Protein AF-A0A7D9HX88-F1 (afdb_monomer_lite)

pLDDT: mean 81.93, std 17.52, range [45.41, 97.75]

Sequence (116 aa):
MLANIAQQPKEDPQSFLIRTLTIRQKIIFASKESGNNITYDQSSAQGLFLHALETGLIDETIRAKMRPTLQNHLVTDEDLIEAMNMAMSAEIERVNKFSFSGRKSASIYINRGDDV

Structure (mmCIF, N/CA/C/O backbone):
data_AF-A0A7D9HX88-F1
#
_entry.id   AF-A0A7D9HX88-F1
#
loop_
_atom_site.group_PDB
_atom_site.id
_atom_site.type_symbol
_atom_site.label_atom_id
_atom_site.label_alt_id
_atom_site.label_comp_id
_atom_site.label_asym_id
_atom_site.label_entity_id
_atom_site.label_seq_id
_atom_site.pdbx_PDB_ins_code
_atom_site.Cartn_x
_atom_site.Cartn_y
_atom_site.Cartn_z
_atom_site.occupancy
_atom_site.B_iso_or_equiv
_atom_site.auth_seq_id
_atom_site.auth_comp_id
_atom_site.auth_asym_id
_atom_site.auth_atom_id
_atom_site.pdbx_PDB_model_num
ATOM 1 N N . MET A 1 1 ? -14.130 8.943 0.327 1.00 61.31 1 MET A N 1
ATOM 2 C CA . MET A 1 1 ? -14.149 7.726 1.175 1.00 61.31 1 MET A CA 1
ATOM 3 C C . MET A 1 1 ? -12.898 6.903 0.903 1.00 61.31 1 MET A C 1
ATOM 5 O O . MET A 1 1 ? -12.394 7.004 -0.210 1.00 61.31 1 MET A O 1
ATOM 9 N N . LEU A 1 2 ? -12.431 6.099 1.874 1.00 72.44 2 LEU A N 1
ATOM 10 C CA . LEU A 1 2 ? -11.262 5.204 1.735 1.00 72.44 2 LEU A CA 1
ATOM 11 C C . LEU A 1 2 ? -11.289 4.375 0.441 1.00 72.44 2 LEU A C 1
ATOM 13 O O . LEU A 1 2 ? -10.265 4.265 -0.214 1.00 72.44 2 LEU A O 1
ATOM 17 N N . ALA A 1 3 ? -12.471 3.902 0.030 1.00 69.44 3 ALA A N 1
ATOM 18 C CA . ALA A 1 3 ? -12.665 3.044 -1.142 1.00 69.44 3 ALA A CA 1
ATOM 19 C C . ALA A 1 3 ? -12.125 3.593 -2.480 1.00 69.44 3 ALA A C 1
ATOM 21 O O . ALA A 1 3 ? -11.822 2.805 -3.364 1.00 69.44 3 ALA A O 1
ATOM 22 N N . ASN A 1 4 ? -11.998 4.917 -2.637 1.00 81.25 4 ASN A N 1
ATOM 23 C CA . ASN A 1 4 ? -11.585 5.546 -3.904 1.00 81.25 4 ASN A CA 1
ATOM 24 C C . ASN A 1 4 ? -10.218 6.238 -3.804 1.00 81.25 4 ASN A C 1
ATOM 26 O O . ASN A 1 4 ? -9.915 7.146 -4.580 1.00 81.25 4 ASN A O 1
ATOM 30 N N . ILE A 1 5 ? -9.414 5.887 -2.802 1.00 91.25 5 ILE A N 1
ATOM 31 C CA . ILE A 1 5 ? -8.086 6.463 -2.630 1.00 91.25 5 ILE A CA 1
ATOM 32 C C . ILE A 1 5 ? -7.091 5.698 -3.499 1.00 91.25 5 ILE A C 1
ATOM 34 O O . ILE A 1 5 ? -6.950 4.490 -3.373 1.00 91.25 5 ILE A O 1
ATOM 38 N N . ALA A 1 6 ? -6.370 6.433 -4.341 1.00 95.62 6 ALA A N 1
ATOM 39 C CA . ALA A 1 6 ? -5.274 5.915 -5.145 1.00 95.62 6 ALA A CA 1
ATOM 40 C C . ALA A 1 6 ? -4.022 6.781 -4.977 1.00 95.62 6 ALA A C 1
ATOM 42 O O . ALA A 1 6 ? -4.106 7.949 -4.559 1.00 95.62 6 ALA A O 1
ATOM 43 N N . GLN A 1 7 ? -2.871 6.189 -5.282 1.00 96.88 7 GLN A N 1
ATOM 44 C CA . GLN A 1 7 ? -1.581 6.857 -5.330 1.00 96.88 7 GLN A CA 1
ATOM 45 C C . GLN A 1 7 ? -1.634 7.967 -6.383 1.00 96.88 7 GLN A C 1
ATOM 47 O O . GLN A 1 7 ? -2.135 7.779 -7.493 1.00 96.88 7 GLN A O 1
ATOM 52 N N . GLN A 1 8 ? -1.163 9.158 -6.021 1.00 96.00 8 GLN A N 1
ATOM 53 C CA . GLN A 1 8 ? -1.100 10.284 -6.950 1.00 96.00 8 GLN A CA 1
ATOM 54 C C . GLN A 1 8 ? 0.084 10.123 -7.923 1.00 96.00 8 GLN A C 1
ATOM 56 O O . GLN A 1 8 ? 1.095 9.535 -7.550 1.00 96.00 8 GLN A O 1
ATOM 61 N N . PRO A 1 9 ? 0.048 10.709 -9.138 1.00 92.12 9 PRO A N 1
ATOM 62 C CA . PRO A 1 9 ? 1.105 10.521 -10.144 1.00 92.12 9 PRO A CA 1
ATOM 63 C C . PRO A 1 9 ? 2.532 10.900 -9.712 1.00 92.12 9 PRO A C 1
ATOM 65 O O . PRO A 1 9 ? 3.495 10.474 -10.340 1.00 92.12 9 PRO A O 1
ATOM 68 N N . LYS A 1 10 ? 2.678 11.739 -8.680 1.00 92.94 10 LYS A N 1
ATOM 69 C CA . LYS A 1 10 ? 3.971 12.188 -8.128 1.00 92.94 10 LYS A CA 1
ATOM 70 C C . LYS A 1 10 ? 4.195 11.738 -6.683 1.00 92.94 10 LYS A C 1
ATOM 72 O O . LYS A 1 10 ? 5.138 12.186 -6.044 1.00 92.94 10 LYS A O 1
ATOM 77 N N . GLU A 1 11 ? 3.290 10.927 -6.157 1.00 95.44 11 GLU A N 1
ATOM 78 C CA . GLU A 1 11 ? 3.385 10.359 -4.820 1.00 95.44 11 GLU A CA 1
ATOM 79 C C . GLU A 1 11 ? 4.107 9.022 -4.936 1.00 95.44 11 GLU A C 1
ATOM 81 O O . GLU A 1 11 ? 3.756 8.208 -5.787 1.00 95.44 11 GLU A O 1
ATOM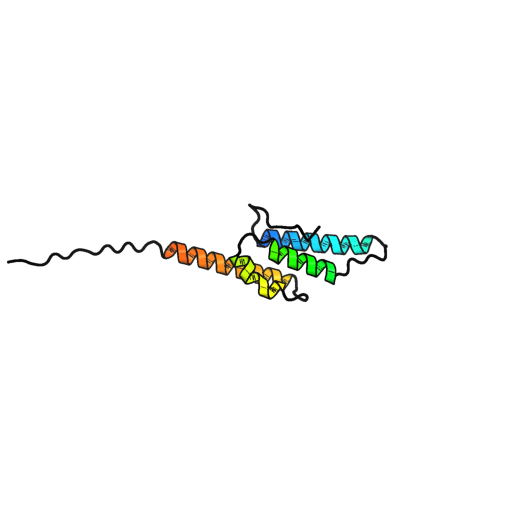 86 N N . ASP A 1 12 ? 5.125 8.791 -4.116 1.00 95.56 12 ASP A N 1
ATOM 87 C CA . ASP A 1 12 ? 5.768 7.485 -4.035 1.00 95.56 12 ASP A CA 1
ATOM 88 C C . ASP A 1 12 ? 4.904 6.495 -3.212 1.00 95.56 12 ASP A C 1
ATOM 90 O O . ASP A 1 12 ? 4.021 6.911 -2.451 1.00 95.56 12 ASP A O 1
ATOM 94 N N . PRO A 1 13 ? 5.129 5.176 -3.344 1.00 96.06 13 PRO A N 1
ATOM 95 C CA . PRO A 1 13 ? 4.320 4.165 -2.661 1.00 96.06 13 PRO A CA 1
ATOM 96 C C . PRO A 1 13 ? 4.317 4.260 -1.123 1.00 96.06 13 PRO A C 1
ATOM 98 O O . PRO A 1 13 ? 3.292 3.969 -0.502 1.00 96.06 13 PRO A O 1
ATOM 101 N N . GLN A 1 14 ? 5.417 4.694 -0.494 1.00 96.06 14 GLN A N 1
ATOM 102 C CA . GLN A 1 14 ? 5.477 4.892 0.961 1.00 96.06 14 GLN A CA 1
ATOM 103 C C . GLN A 1 14 ? 4.627 6.092 1.377 1.00 96.06 14 GLN A C 1
ATOM 105 O O . GLN A 1 14 ? 3.809 5.974 2.289 1.00 96.06 14 GLN A O 1
ATOM 110 N N . SER A 1 15 ? 4.759 7.227 0.686 1.00 97.19 15 SER A N 1
ATOM 111 C CA . SER A 1 15 ? 3.921 8.408 0.934 1.00 97.19 15 SER A CA 1
ATOM 112 C C . SER A 1 15 ? 2.432 8.078 0.807 1.00 97.19 15 SER A C 1
ATOM 114 O O . SER A 1 15 ? 1.630 8.470 1.662 1.00 97.19 15 SER A O 1
ATOM 116 N N . PHE A 1 16 ? 2.073 7.274 -0.198 1.00 97.31 16 PHE A N 1
ATOM 117 C CA . PHE A 1 16 ? 0.716 6.764 -0.366 1.00 97.31 16 PHE A CA 1
ATOM 118 C C . PHE A 1 16 ? 0.239 5.933 0.833 1.00 97.31 16 PHE A C 1
ATOM 120 O O . PHE A 1 16 ? -0.862 6.167 1.347 1.00 97.31 16 PHE A O 1
ATOM 127 N N . LEU A 1 17 ? 1.063 4.997 1.316 1.00 97.12 17 LEU A N 1
ATOM 128 C CA . LEU A 1 17 ? 0.754 4.185 2.494 1.00 97.12 17 LEU A CA 1
ATOM 129 C C . LEU A 1 17 ? 0.508 5.064 3.729 1.00 97.12 17 LEU A C 1
ATOM 131 O O . LEU A 1 17 ? -0.541 4.949 4.364 1.00 97.12 17 LEU A O 1
ATOM 135 N N . ILE A 1 18 ? 1.421 5.992 4.029 1.00 96.81 18 ILE A N 1
ATOM 136 C CA . ILE A 1 18 ? 1.319 6.888 5.192 1.00 96.81 18 ILE A CA 1
ATOM 137 C C . ILE A 1 18 ? 0.067 7.770 5.115 1.00 96.81 18 ILE A C 1
ATOM 139 O O . ILE A 1 18 ? -0.652 7.942 6.110 1.00 96.81 18 ILE A O 1
ATOM 143 N N . ARG A 1 19 ? -0.250 8.305 3.930 1.00 96.19 19 ARG A N 1
ATOM 144 C CA . ARG A 1 19 ? -1.470 9.092 3.725 1.00 96.19 19 ARG A CA 1
ATOM 145 C C . ARG A 1 19 ? -2.723 8.254 3.967 1.00 96.19 19 ARG A C 1
ATOM 147 O O . ARG A 1 19 ? -3.663 8.729 4.606 1.00 96.19 19 ARG A O 1
ATOM 154 N N . THR A 1 20 ? -2.742 7.017 3.486 1.00 94.81 20 THR A N 1
ATOM 155 C CA . THR A 1 20 ? -3.894 6.120 3.634 1.00 94.81 20 THR A CA 1
ATOM 156 C C . THR A 1 20 ? -4.073 5.686 5.098 1.00 94.81 20 THR A C 1
ATOM 158 O O . THR A 1 20 ? -5.195 5.739 5.606 1.00 94.81 20 THR A O 1
ATOM 161 N N . LEU A 1 21 ? -2.979 5.395 5.818 1.00 94.62 21 LEU A N 1
ATOM 162 C CA . LEU A 1 21 ? -2.973 5.139 7.268 1.00 94.62 21 LEU A CA 1
ATOM 163 C C . LEU A 1 21 ? -3.551 6.324 8.053 1.00 94.62 21 LEU A C 1
ATOM 165 O O . LEU A 1 21 ? -4.446 6.162 8.885 1.00 94.62 21 LEU A O 1
ATOM 169 N N . THR A 1 22 ? -3.107 7.538 7.721 1.00 93.62 22 THR A N 1
ATOM 170 C CA . THR A 1 22 ? -3.599 8.776 8.342 1.00 93.62 22 THR A CA 1
ATOM 171 C C . THR A 1 22 ? -5.108 8.944 8.145 1.00 93.62 22 THR A C 1
ATOM 173 O O . THR A 1 22 ? -5.823 9.343 9.065 1.00 93.62 22 THR A O 1
ATOM 176 N N . ILE A 1 23 ? -5.621 8.638 6.951 1.00 92.00 23 ILE A N 1
ATOM 177 C CA . ILE A 1 23 ? -7.053 8.743 6.648 1.00 92.00 23 ILE A CA 1
ATOM 178 C C . ILE A 1 23 ? -7.857 7.687 7.412 1.00 92.00 23 ILE A C 1
ATOM 180 O O . ILE A 1 23 ? -8.885 8.034 7.996 1.00 92.00 23 ILE A O 1
ATOM 184 N N . ARG A 1 24 ? -7.381 6.435 7.469 1.00 91.44 24 ARG A N 1
ATOM 185 C CA . ARG A 1 24 ? -8.003 5.374 8.280 1.00 91.44 24 ARG A CA 1
ATOM 186 C C . ARG A 1 24 ? -8.103 5.804 9.743 1.00 91.44 24 ARG A C 1
ATOM 188 O O . ARG A 1 24 ? -9.179 5.724 10.331 1.00 91.44 24 ARG A O 1
ATOM 195 N N . GLN A 1 25 ? -7.022 6.346 10.301 1.00 89.69 25 GLN A N 1
ATOM 196 C CA . GLN A 1 25 ? -6.997 6.805 11.686 1.00 89.69 25 GLN A CA 1
ATOM 197 C C . GLN A 1 25 ? -7.977 7.963 11.940 1.00 89.69 25 GLN A C 1
ATOM 199 O O . GLN A 1 25 ? -8.706 7.941 12.930 1.00 89.69 25 GLN A O 1
ATOM 204 N N . LYS A 1 26 ? -8.058 8.945 11.030 1.00 89.19 26 LYS A N 1
ATOM 205 C CA . LYS A 1 26 ? -9.034 10.049 11.114 1.00 89.19 26 LYS A CA 1
ATOM 206 C C . LYS A 1 26 ? -10.480 9.552 11.101 1.00 89.19 26 LYS A C 1
ATOM 208 O O . LYS A 1 26 ? -11.298 10.067 11.855 1.00 89.19 26 LYS A O 1
ATOM 213 N N . ILE A 1 27 ? -10.789 8.549 10.279 1.00 85.56 27 ILE A N 1
ATOM 214 C CA . ILE A 1 27 ? -12.124 7.933 10.226 1.00 85.56 27 ILE A CA 1
ATOM 215 C C . ILE A 1 27 ? -12.450 7.239 11.551 1.00 85.56 27 ILE A C 1
ATOM 217 O O . ILE A 1 27 ? -13.528 7.456 12.102 1.00 85.56 27 ILE A O 1
ATOM 221 N N . ILE A 1 28 ? -11.506 6.465 12.094 1.00 84.19 28 ILE A N 1
ATOM 222 C CA . ILE A 1 28 ? -11.672 5.802 13.394 1.00 84.19 28 ILE A CA 1
ATOM 223 C C . ILE A 1 28 ? -11.912 6.840 14.498 1.00 84.19 28 ILE A C 1
ATOM 225 O O . ILE A 1 28 ? -12.832 6.672 15.295 1.00 84.19 28 ILE A O 1
ATOM 229 N N . PHE A 1 29 ? -11.146 7.933 14.537 1.00 84.12 29 PHE A N 1
ATOM 230 C CA . PHE A 1 29 ? -11.351 8.997 15.525 1.00 84.12 29 PHE A CA 1
ATOM 231 C C . PHE A 1 29 ? -12.715 9.683 15.384 1.00 84.12 29 PHE A C 1
ATOM 233 O O . PHE A 1 29 ? -13.458 9.749 16.361 1.00 84.12 29 PHE A O 1
ATOM 240 N N . ALA A 1 30 ? -13.092 10.102 14.173 1.00 82.25 30 ALA A N 1
ATOM 241 C CA . ALA A 1 30 ? -14.382 10.748 13.925 1.00 82.25 30 ALA A CA 1
ATOM 242 C C . ALA A 1 30 ? -15.575 9.847 14.300 1.00 82.25 30 ALA A C 1
ATOM 244 O O . ALA A 1 30 ? -16.601 10.339 14.770 1.00 82.25 30 ALA A O 1
ATOM 245 N N . SER A 1 31 ? -15.435 8.523 14.145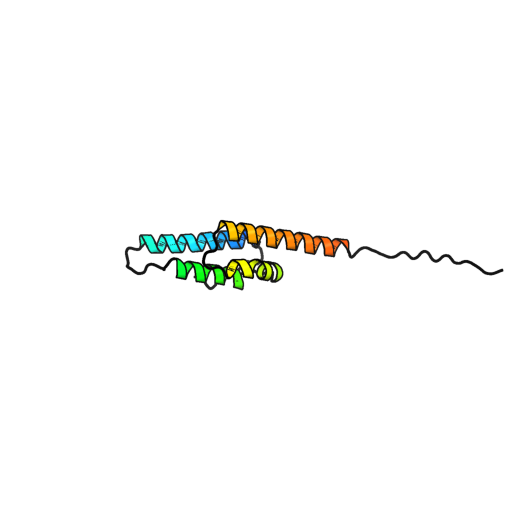 1.00 75.56 31 SER A N 1
ATOM 246 C CA . SER A 1 31 ? -16.459 7.553 14.559 1.00 75.56 31 SER A CA 1
ATOM 247 C C . SER A 1 31 ? -16.622 7.434 16.079 1.00 75.56 31 SER A C 1
ATOM 249 O O . SER A 1 31 ? -17.699 7.091 16.553 1.00 75.56 31 SER A O 1
ATOM 251 N N . LYS A 1 32 ? -15.574 7.738 16.856 1.00 73.62 32 LYS A N 1
ATOM 252 C CA . LYS A 1 32 ? -15.606 7.697 18.327 1.00 73.62 32 LYS A CA 1
ATOM 253 C C . LYS A 1 32 ? -16.167 8.984 18.930 1.00 73.62 32 LYS A C 1
ATOM 255 O O . LYS A 1 32 ? -16.841 8.930 19.951 1.00 73.62 32 LYS A O 1
ATOM 260 N N . GLU A 1 33 ? -15.906 10.132 18.304 1.00 71.69 33 GLU A N 1
ATOM 261 C CA . GLU A 1 33 ? -16.364 11.445 18.788 1.00 71.69 33 GLU A CA 1
ATOM 262 C C . GLU A 1 33 ? -17.856 11.703 18.544 1.00 71.69 33 GLU A C 1
ATOM 264 O O . GLU A 1 33 ? -18.469 12.505 19.243 1.00 71.69 33 GLU A O 1
ATOM 269 N N . SER A 1 34 ? -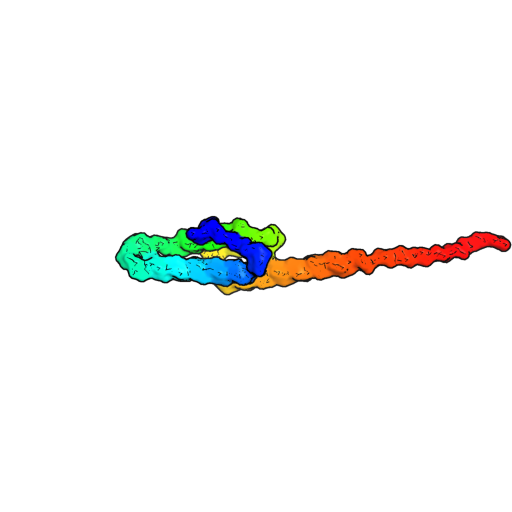18.464 11.032 17.565 1.00 60.25 34 SER A N 1
ATOM 270 C CA . SER A 1 34 ? -19.809 11.371 17.092 1.00 60.25 34 SER A CA 1
ATOM 271 C C . SER A 1 34 ? 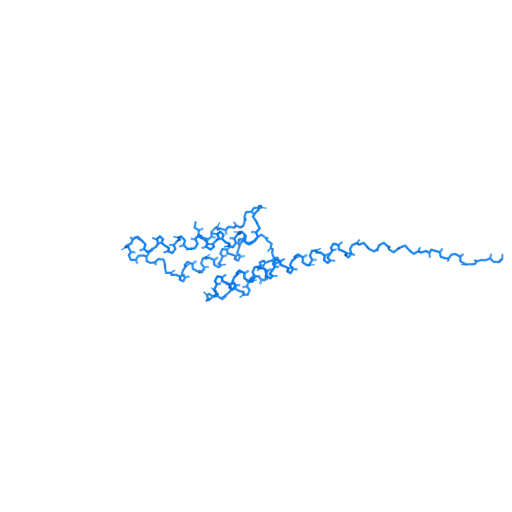-20.958 10.876 17.981 1.00 60.25 34 SER A C 1
ATOM 273 O O . SER A 1 34 ? -22.104 11.165 17.648 1.00 60.25 34 SER A O 1
ATOM 275 N N . GLY A 1 35 ? -20.693 10.176 19.098 1.00 55.72 35 GLY A N 1
ATOM 276 C CA . GLY A 1 35 ? -21.671 9.813 20.149 1.00 55.72 35 GLY A CA 1
ATOM 277 C C . GLY A 1 35 ? -22.878 8.965 19.708 1.00 55.72 35 GLY A C 1
ATOM 278 O O . GLY A 1 35 ? -23.653 8.496 20.537 1.00 55.72 35 GLY A O 1
ATOM 279 N N . ASN A 1 36 ? -23.036 8.754 18.406 1.00 52.44 36 ASN A N 1
ATOM 280 C CA . ASN A 1 36 ? -24.085 7.987 17.774 1.00 52.44 36 ASN A CA 1
ATOM 281 C C . ASN A 1 36 ? -23.586 6.550 17.632 1.00 52.44 36 ASN A C 1
ATOM 283 O O . ASN A 1 36 ? -22.470 6.328 17.174 1.00 52.44 36 ASN A O 1
ATOM 287 N N . ASN A 1 37 ? -24.435 5.576 17.962 1.00 51.62 37 ASN A N 1
ATOM 288 C CA . ASN A 1 37 ? -24.201 4.124 17.885 1.00 51.62 37 ASN A CA 1
ATOM 289 C C . ASN A 1 37 ? -23.785 3.574 16.496 1.00 51.62 37 ASN A C 1
ATOM 291 O O . ASN A 1 37 ? -23.778 2.364 16.292 1.00 51.62 37 ASN A O 1
ATOM 295 N N . ILE A 1 38 ? -23.441 4.427 15.527 1.00 50.50 38 ILE A N 1
ATOM 296 C CA . ILE A 1 38 ? -22.797 4.039 14.274 1.00 50.50 38 ILE A CA 1
ATOM 297 C C . ILE A 1 38 ? -21.288 4.029 14.527 1.00 50.50 38 ILE A C 1
ATOM 299 O O . ILE A 1 38 ? -20.536 4.881 14.056 1.00 50.50 38 ILE A O 1
ATOM 303 N N . THR A 1 39 ? -20.831 3.045 15.299 1.00 52.62 39 THR A N 1
ATOM 304 C CA . THR A 1 39 ? -19.425 2.655 15.262 1.00 52.62 39 THR A CA 1
ATOM 305 C C . THR A 1 39 ? -19.150 2.200 13.836 1.00 52.62 39 THR A C 1
ATOM 307 O O . THR A 1 39 ? -19.661 1.158 13.422 1.00 52.62 39 THR A O 1
ATOM 310 N N . TYR A 1 40 ? -18.373 2.967 13.065 1.00 53.50 40 TYR A N 1
ATOM 311 C CA . TYR A 1 40 ? -17.662 2.367 11.941 1.00 53.50 40 TYR A CA 1
ATOM 312 C C . TYR A 1 40 ? -16.802 1.285 12.576 1.00 53.50 40 TYR A C 1
ATOM 314 O O . TYR A 1 40 ? -15.819 1.583 13.254 1.00 53.50 40 TYR A O 1
ATOM 322 N N . ASP A 1 41 ? -17.269 0.045 12.477 1.00 63.53 41 ASP A N 1
ATOM 323 C CA . ASP A 1 41 ? -16.589 -1.082 13.074 1.00 63.53 41 ASP A CA 1
ATOM 324 C C . ASP A 1 41 ? -15.156 -1.069 12.520 1.00 63.53 41 ASP A C 1
ATOM 326 O O . ASP A 1 41 ? -14.920 -0.872 11.322 1.00 63.53 41 ASP A O 1
ATOM 330 N N . GLN A 1 42 ? -14.188 -1.180 13.420 1.00 63.25 42 GLN A N 1
ATOM 331 C CA . GLN A 1 42 ? -12.774 -1.079 13.093 1.00 63.25 42 GLN A CA 1
ATOM 332 C C . GLN A 1 42 ? -12.368 -2.088 11.998 1.00 63.25 42 GLN A C 1
ATOM 334 O O . GLN A 1 42 ? -11.476 -1.796 11.204 1.00 63.25 42 GLN A O 1
ATOM 339 N N . SER A 1 43 ? -13.083 -3.214 11.889 1.00 67.31 43 SER A N 1
ATOM 340 C CA . SER A 1 43 ? -12.975 -4.206 10.817 1.00 67.31 43 SER A CA 1
ATOM 341 C C . SER A 1 43 ? -13.433 -3.661 9.459 1.00 67.31 43 SER A C 1
ATOM 343 O O . SER A 1 43 ? -12.710 -3.789 8.471 1.00 67.31 43 SER A O 1
ATOM 345 N N . SER A 1 44 ? -14.564 -2.954 9.400 1.00 77.56 44 SER A N 1
ATOM 346 C CA . SER A 1 44 ? -15.061 -2.302 8.179 1.00 77.56 44 SER A CA 1
ATOM 347 C C . SER A 1 44 ? -14.100 -1.224 7.652 1.00 77.56 44 SER A C 1
ATOM 349 O O . SER A 1 44 ? -13.865 -1.127 6.445 1.00 77.56 44 SER A O 1
ATOM 351 N N . ALA A 1 45 ? -13.497 -0.425 8.541 1.00 83.38 45 ALA A N 1
ATOM 352 C CA . ALA A 1 45 ? -12.485 0.563 8.151 1.00 83.38 45 ALA A CA 1
ATOM 353 C C . ALA A 1 45 ? -11.177 -0.098 7.679 1.00 83.38 45 ALA A C 1
ATOM 355 O O . ALA A 1 45 ? -10.574 0.371 6.711 1.00 83.38 45 ALA A O 1
ATOM 356 N N . GLN A 1 46 ? -10.764 -1.192 8.327 1.00 88.75 46 GLN A N 1
ATOM 357 C CA . GLN A 1 46 ? -9.576 -1.962 7.957 1.00 88.75 46 GLN A CA 1
ATOM 358 C C . GLN A 1 46 ? -9.735 -2.622 6.583 1.00 88.75 46 GLN A C 1
ATOM 360 O O . GLN A 1 46 ? -8.857 -2.471 5.739 1.00 88.75 46 GLN A O 1
ATOM 365 N N . GLY A 1 47 ? -10.863 -3.283 6.310 1.00 89.94 47 GLY A N 1
ATOM 366 C CA . GLY A 1 47 ? -11.114 -3.914 5.010 1.00 89.94 47 GLY A CA 1
ATOM 367 C C . GLY A 1 47 ? -11.092 -2.909 3.854 1.00 89.94 47 GLY A C 1
ATOM 368 O O . GLY A 1 47 ? -10.432 -3.135 2.841 1.00 89.94 47 GLY A O 1
ATOM 369 N N . LEU A 1 48 ? -11.737 -1.748 4.027 1.00 90.19 48 LEU A N 1
ATOM 370 C CA . LEU A 1 48 ? -11.703 -0.666 3.033 1.00 90.19 48 LEU A CA 1
ATOM 371 C C . LEU A 1 48 ? -10.300 -0.085 2.841 1.00 90.19 48 LEU A C 1
ATOM 373 O O . LEU A 1 48 ? -9.931 0.278 1.726 1.00 90.19 48 LEU A O 1
ATOM 377 N N . PHE A 1 49 ? -9.528 0.019 3.920 1.00 92.56 49 PHE A N 1
ATOM 378 C CA . PHE A 1 49 ? -8.145 0.471 3.877 1.00 92.56 49 PHE A CA 1
ATOM 379 C C . PHE A 1 49 ? -7.248 -0.503 3.098 1.00 92.56 49 PHE A C 1
ATOM 381 O O . PHE A 1 49 ? -6.537 -0.071 2.192 1.00 92.56 49 PHE A O 1
ATOM 388 N N . LEU A 1 50 ? -7.321 -1.805 3.389 1.00 94.38 50 LEU A N 1
ATOM 389 C CA . LEU A 1 50 ? -6.534 -2.824 2.688 1.00 94.38 50 LEU A CA 1
ATOM 390 C C . LEU A 1 50 ? -6.917 -2.902 1.206 1.00 94.38 50 LEU A C 1
ATOM 392 O O . LEU A 1 50 ? -6.039 -2.958 0.346 1.00 94.38 50 LEU A O 1
ATOM 396 N N . HIS A 1 51 ? -8.212 -2.797 0.898 1.00 93.81 51 HIS A N 1
ATOM 397 C CA . HIS A 1 51 ? -8.688 -2.731 -0.481 1.00 93.81 51 HIS A CA 1
ATOM 398 C C . HIS A 1 51 ? -8.148 -1.504 -1.232 1.00 93.81 51 HIS A C 1
ATOM 400 O O . HIS A 1 51 ? -7.729 -1.622 -2.382 1.00 93.81 51 HIS A O 1
ATOM 406 N N . ALA A 1 52 ? -8.117 -0.333 -0.585 1.00 94.06 52 ALA A N 1
ATOM 407 C CA . ALA A 1 52 ? -7.569 0.885 -1.181 1.00 94.06 52 ALA A CA 1
ATOM 408 C C . ALA A 1 52 ? -6.065 0.766 -1.474 1.00 94.06 52 ALA A C 1
ATOM 410 O O . ALA A 1 52 ? -5.593 1.285 -2.481 1.00 94.06 52 ALA A O 1
ATOM 411 N N . LEU A 1 53 ? -5.305 0.058 -0.633 1.00 94.94 53 LEU A N 1
ATOM 412 C CA . LEU A 1 53 ? -3.901 -0.239 -0.922 1.00 94.94 53 LEU A CA 1
ATOM 413 C C . LEU A 1 53 ? -3.758 -1.209 -2.101 1.00 94.94 53 LEU A C 1
ATOM 415 O O . LEU A 1 53 ? -2.915 -0.990 -2.970 1.00 94.94 53 LEU A O 1
ATOM 419 N N . GLU A 1 54 ? -4.594 -2.250 -2.162 1.00 94.31 54 GLU A N 1
ATOM 420 C CA . GLU A 1 54 ? -4.531 -3.249 -3.232 1.00 94.31 54 GLU A CA 1
ATOM 421 C C . GLU A 1 54 ? -4.854 -2.649 -4.608 1.00 94.31 54 GLU A C 1
ATOM 423 O O . GLU A 1 54 ? -4.184 -2.969 -5.590 1.00 94.31 54 GLU A O 1
ATOM 428 N N . THR A 1 55 ? -5.848 -1.765 -4.699 1.00 94.50 55 THR A N 1
ATOM 429 C CA . THR A 1 55 ? -6.276 -1.171 -5.978 1.00 94.50 55 THR A CA 1
ATOM 430 C C . THR A 1 55 ? -5.603 0.169 -6.287 1.00 94.50 55 THR A C 1
ATOM 432 O O . THR A 1 55 ? -5.500 0.547 -7.454 1.00 94.50 55 THR A O 1
ATOM 435 N N . GLY A 1 56 ? -5.121 0.880 -5.265 1.00 95.19 56 GLY A N 1
ATOM 436 C CA . GLY A 1 56 ? -4.639 2.255 -5.375 1.00 95.19 56 GLY A CA 1
ATOM 437 C C . GLY A 1 56 ? -3.160 2.428 -5.724 1.00 95.19 56 GLY A C 1
ATOM 438 O O . GLY A 1 56 ? -2.791 3.506 -6.184 1.00 95.19 56 GLY A O 1
ATOM 439 N N . LEU A 1 57 ? -2.311 1.412 -5.535 1.00 96.44 57 LEU A N 1
ATOM 440 C CA . LEU A 1 57 ? -0.889 1.466 -5.918 1.00 96.44 57 LEU A CA 1
ATOM 441 C C . LEU A 1 57 ? -0.721 1.524 -7.443 1.00 96.44 57 LEU A C 1
ATOM 443 O O . LEU A 1 57 ? -1.361 0.748 -8.142 1.00 96.44 57 LEU A O 1
ATOM 447 N N . ILE A 1 58 ? 0.152 2.391 -7.964 1.00 95.81 58 ILE A N 1
ATOM 448 C CA . ILE A 1 58 ? 0.385 2.533 -9.417 1.00 95.81 58 ILE A CA 1
ATOM 449 C C . ILE A 1 58 ? 1.265 1.403 -9.967 1.00 95.81 58 ILE A C 1
ATOM 451 O O . ILE A 1 58 ? 1.006 0.885 -11.051 1.00 95.81 58 ILE A O 1
ATOM 455 N N . ASP A 1 59 ? 2.320 1.041 -9.238 1.00 94.50 59 ASP A N 1
ATOM 456 C CA . ASP A 1 59 ? 3.284 0.037 -9.682 1.00 94.50 59 ASP A CA 1
ATOM 457 C C . ASP A 1 59 ? 2.741 -1.377 -9.429 1.00 94.50 59 ASP A C 1
ATOM 459 O O . ASP A 1 59 ? 2.570 -1.801 -8.282 1.00 94.50 59 ASP A O 1
ATOM 463 N N . GLU A 1 60 ? 2.476 -2.115 -10.509 1.00 93.81 60 GLU A N 1
ATOM 464 C CA . GLU A 1 60 ? 1.924 -3.472 -10.439 1.00 93.81 60 GLU A CA 1
ATOM 465 C C . GLU A 1 60 ? 2.890 -4.467 -9.772 1.00 93.81 60 GLU A C 1
ATOM 467 O O . GLU A 1 60 ? 2.448 -5.400 -9.104 1.00 93.81 60 GLU A O 1
ATOM 472 N N . THR A 1 61 ? 4.206 -4.262 -9.883 1.00 94.00 61 THR A N 1
ATOM 473 C CA . THR A 1 61 ? 5.204 -5.123 -9.230 1.00 94.00 61 THR A CA 1
ATOM 474 C C . THR A 1 61 ? 5.177 -4.921 -7.721 1.00 94.00 61 THR A C 1
ATOM 476 O O . THR A 1 61 ? 5.175 -5.893 -6.960 1.00 94.00 61 THR A O 1
ATOM 479 N N . ILE A 1 62 ? 5.113 -3.666 -7.273 1.00 95.81 62 ILE A N 1
ATOM 480 C CA . ILE A 1 62 ? 4.976 -3.330 -5.851 1.00 95.81 62 ILE A CA 1
ATOM 481 C C . ILE A 1 62 ? 3.636 -3.850 -5.325 1.00 95.81 62 ILE A C 1
ATOM 483 O O . ILE A 1 62 ? 3.602 -4.515 -4.291 1.00 95.81 62 ILE A O 1
ATOM 487 N N . ARG A 1 63 ? 2.543 -3.646 -6.067 1.00 96.12 63 ARG A N 1
ATOM 488 C CA . ARG A 1 63 ? 1.215 -4.175 -5.728 1.00 96.12 63 ARG A CA 1
ATOM 489 C C . ARG A 1 63 ? 1.227 -5.697 -5.565 1.00 96.12 63 ARG A C 1
ATOM 491 O O . ARG A 1 63 ? 0.731 -6.210 -4.563 1.00 96.12 63 ARG A O 1
ATOM 498 N N . ALA A 1 64 ? 1.833 -6.424 -6.504 1.00 95.56 64 ALA A N 1
ATOM 499 C CA . ALA A 1 64 ? 1.941 -7.879 -6.444 1.00 95.56 64 ALA A CA 1
ATOM 500 C C . ALA A 1 64 ? 2.731 -8.357 -5.215 1.00 95.56 64 ALA A C 1
ATOM 502 O O . ALA A 1 64 ? 2.342 -9.342 -4.588 1.00 95.56 64 ALA A O 1
ATOM 503 N N . LYS A 1 65 ? 3.801 -7.644 -4.838 1.00 95.81 65 LYS A N 1
ATOM 504 C CA . LYS A 1 65 ? 4.593 -7.930 -3.630 1.00 95.81 65 LYS A CA 1
ATOM 505 C C . LYS A 1 65 ? 3.841 -7.614 -2.334 1.00 95.81 65 LYS A C 1
ATOM 507 O O . LYS A 1 65 ? 4.030 -8.323 -1.354 1.00 95.81 65 LYS A O 1
ATOM 512 N N . MET A 1 66 ? 2.987 -6.590 -2.332 1.00 97.19 66 MET A N 1
ATOM 513 C CA . MET A 1 66 ? 2.169 -6.210 -1.173 1.00 97.19 66 MET A CA 1
ATOM 514 C C . MET A 1 66 ? 0.973 -7.143 -0.949 1.00 97.19 66 MET A C 1
ATOM 516 O O . MET A 1 66 ? 0.550 -7.332 0.190 1.00 97.19 66 MET A O 1
ATOM 520 N N . ARG A 1 67 ? 0.420 -7.741 -2.013 1.00 96.50 67 ARG A N 1
ATOM 521 C CA . ARG A 1 67 ? -0.820 -8.537 -1.969 1.00 96.50 67 ARG A CA 1
ATOM 522 C C . ARG A 1 67 ? -0.875 -9.602 -0.854 1.00 96.50 67 ARG A C 1
ATOM 524 O O . ARG A 1 67 ? -1.904 -9.644 -0.185 1.00 96.50 67 ARG A O 1
ATOM 531 N N . PRO A 1 68 ? 0.167 -10.418 -0.584 1.00 96.25 68 PRO A N 1
ATOM 532 C CA . PRO A 1 68 ? 0.123 -11.407 0.501 1.00 96.25 68 PRO A CA 1
ATOM 533 C C . PRO A 1 68 ? -0.119 -10.773 1.877 1.00 96.25 68 PRO A C 1
ATOM 535 O O . PRO A 1 68 ? -0.907 -11.281 2.669 1.00 96.25 68 PRO A O 1
ATOM 538 N N . THR A 1 69 ? 0.514 -9.628 2.133 1.00 96.50 69 THR A N 1
ATOM 539 C CA . THR A 1 69 ? 0.355 -8.859 3.372 1.00 96.50 69 THR A CA 1
ATOM 540 C C . THR A 1 69 ? -1.050 -8.261 3.473 1.00 96.50 69 THR A C 1
ATOM 542 O O . THR A 1 69 ? -1.674 -8.321 4.529 1.00 96.50 69 THR A O 1
ATOM 545 N N . LEU A 1 70 ? -1.589 -7.748 2.361 1.00 95.31 70 LEU A N 1
ATOM 546 C CA . LEU A 1 70 ? -2.912 -7.112 2.308 1.00 95.31 70 LEU A CA 1
ATOM 547 C C . LEU A 1 70 ? -4.086 -8.094 2.456 1.00 95.31 70 LEU A C 1
ATOM 549 O O . LEU A 1 70 ? -5.190 -7.676 2.794 1.00 95.31 70 LEU A O 1
ATOM 553 N N . GLN A 1 71 ? -3.871 -9.392 2.232 1.00 93.75 71 GLN A N 1
ATOM 554 C CA . GLN A 1 71 ? -4.896 -10.422 2.447 1.00 93.75 71 GLN A CA 1
ATOM 555 C C . GLN A 1 71 ? -5.114 -10.739 3.937 1.00 93.75 71 GLN A C 1
ATOM 557 O O . GLN A 1 71 ? -6.182 -11.228 4.321 1.00 93.75 71 GLN A O 1
ATOM 562 N N . ASN A 1 72 ? -4.137 -10.434 4.796 1.00 93.00 72 ASN A N 1
ATOM 563 C CA . ASN A 1 72 ? -4.256 -10.629 6.233 1.00 93.00 72 ASN A CA 1
ATOM 564 C C . ASN A 1 72 ? -4.980 -9.443 6.889 1.00 93.00 72 ASN A C 1
ATOM 566 O O . ASN A 1 72 ? -4.420 -8.366 7.054 1.00 93.00 72 ASN A O 1
ATOM 570 N N . HIS A 1 73 ? -6.215 -9.650 7.343 1.00 87.94 73 HIS A N 1
ATOM 571 C CA . HIS A 1 73 ? -7.010 -8.585 7.966 1.00 87.94 73 HIS A CA 1
ATOM 572 C C . HIS A 1 73 ? -6.486 -8.168 9.351 1.00 87.94 73 HIS A C 1
ATOM 574 O O . HIS A 1 73 ? -6.840 -7.096 9.839 1.00 87.94 73 HIS A O 1
ATOM 580 N N . LEU A 1 74 ? -5.636 -8.996 9.966 1.00 90.44 74 LEU A N 1
ATOM 581 C CA . LEU A 1 74 ? -4.982 -8.733 11.249 1.00 90.44 74 LEU A CA 1
ATOM 582 C C . LEU A 1 74 ? -3.598 -8.087 11.089 1.00 90.44 74 LEU A C 1
ATOM 584 O O . LEU A 1 74 ? -2.872 -7.971 12.072 1.00 90.44 74 LEU A O 1
ATOM 588 N N . VAL A 1 75 ? -3.220 -7.706 9.866 1.00 94.56 75 VAL A N 1
ATOM 589 C CA . VAL A 1 75 ? -1.941 -7.050 9.590 1.00 94.56 75 VAL A CA 1
ATOM 590 C C . VAL A 1 75 ? -1.805 -5.744 10.377 1.00 94.56 75 VAL A C 1
ATOM 592 O O . VAL A 1 75 ? -2.745 -4.941 10.436 1.00 94.56 75 VAL A O 1
ATOM 595 N N . THR A 1 76 ? -0.634 -5.541 10.977 1.00 94.75 76 THR A N 1
ATOM 596 C CA . THR A 1 76 ? -0.312 -4.318 11.718 1.00 94.75 76 THR A CA 1
ATOM 597 C C . THR A 1 76 ? 0.188 -3.212 10.790 1.00 94.75 76 THR A C 1
ATOM 599 O O . THR A 1 76 ? 0.504 -3.440 9.619 1.00 94.75 76 THR A O 1
ATOM 602 N N . ASP A 1 77 ? 0.255 -1.985 11.300 1.00 95.19 77 ASP A N 1
ATOM 603 C CA . ASP A 1 77 ? 0.787 -0.863 10.525 1.00 95.19 77 ASP A CA 1
ATOM 604 C C . ASP A 1 77 ? 2.286 -1.039 10.272 1.00 95.19 77 ASP A C 1
ATOM 606 O O . ASP A 1 77 ? 2.775 -0.732 9.185 1.00 95.19 77 ASP A O 1
ATOM 610 N N . GLU A 1 78 ? 2.997 -1.595 11.250 1.00 96.31 78 GLU A N 1
ATOM 611 C CA . GLU A 1 78 ? 4.407 -1.948 11.176 1.00 96.31 78 GLU A CA 1
ATOM 612 C C . GLU A 1 78 ? 4.667 -2.984 10.076 1.00 96.31 78 GLU A C 1
ATOM 614 O O . GLU A 1 78 ? 5.530 -2.753 9.227 1.00 96.31 78 GLU A O 1
ATOM 619 N N . ASP A 1 79 ? 3.869 -4.057 10.017 1.00 97.12 79 ASP A N 1
ATOM 620 C CA . ASP A 1 79 ? 3.980 -5.086 8.971 1.00 97.12 79 ASP A CA 1
ATOM 621 C C . ASP A 1 79 ? 3.781 -4.490 7.566 1.00 97.12 79 ASP A C 1
ATOM 623 O O . ASP A 1 79 ? 4.456 -4.870 6.607 1.00 97.12 79 ASP A O 1
ATOM 627 N N . LEU A 1 80 ? 2.849 -3.540 7.421 1.00 97.12 80 LEU A N 1
ATOM 628 C CA . LEU A 1 80 ? 2.580 -2.866 6.147 1.00 97.12 80 LEU A CA 1
ATOM 629 C C . LEU A 1 80 ? 3.736 -1.963 5.724 1.00 97.12 80 LEU A C 1
ATOM 631 O O . LEU A 1 80 ? 4.100 -1.940 4.546 1.00 97.12 80 LEU A O 1
ATOM 635 N N . ILE A 1 81 ? 4.304 -1.219 6.674 1.00 97.50 81 ILE A N 1
ATOM 636 C CA . ILE A 1 81 ? 5.463 -0.357 6.436 1.00 97.50 81 ILE A CA 1
ATOM 637 C C . ILE A 1 81 ? 6.665 -1.212 6.035 1.00 97.50 81 ILE A C 1
ATOM 639 O O . ILE A 1 81 ? 7.333 -0.907 5.046 1.00 97.50 81 ILE A O 1
ATOM 643 N N . GLU A 1 82 ? 6.920 -2.306 6.753 1.00 97.56 82 GLU A N 1
ATOM 644 C CA . GLU A 1 82 ? 8.012 -3.225 6.444 1.00 97.56 82 GLU A CA 1
ATOM 645 C C . GLU A 1 82 ? 7.834 -3.858 5.058 1.00 97.56 82 GLU A C 1
ATOM 647 O O . GLU A 1 82 ? 8.744 -3.798 4.226 1.00 97.56 82 GLU A O 1
ATOM 652 N N . ALA A 1 83 ? 6.641 -4.384 4.759 1.00 97.50 83 ALA A N 1
ATOM 653 C CA . ALA A 1 83 ? 6.327 -4.964 3.457 1.00 97.50 83 ALA A CA 1
ATOM 654 C C . ALA A 1 83 ? 6.515 -3.957 2.311 1.00 97.50 83 ALA A C 1
ATOM 656 O O . ALA A 1 83 ? 7.102 -4.302 1.282 1.00 97.50 83 ALA A O 1
ATOM 657 N N . MET A 1 84 ? 6.091 -2.702 2.499 1.00 97.75 84 MET A N 1
ATOM 658 C CA . MET A 1 84 ? 6.260 -1.644 1.499 1.00 97.75 84 MET A CA 1
ATOM 659 C C . MET A 1 84 ? 7.738 -1.320 1.262 1.00 97.75 84 MET A C 1
ATOM 661 O O . MET A 1 84 ? 8.182 -1.228 0.115 1.00 97.75 84 MET A O 1
ATOM 665 N N . ASN A 1 8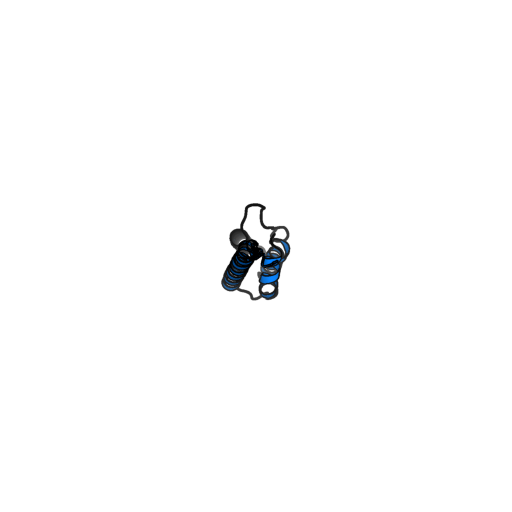5 ? 8.522 -1.210 2.337 1.00 96.56 85 ASN A N 1
ATOM 666 C CA . ASN A 1 85 ? 9.962 -0.964 2.260 1.00 96.56 85 ASN A CA 1
ATOM 667 C C . ASN A 1 85 ? 10.684 -2.090 1.510 1.00 96.56 85 ASN A C 1
ATOM 669 O O . ASN A 1 85 ? 11.518 -1.825 0.638 1.00 96.56 85 ASN A O 1
ATOM 673 N N . MET A 1 86 ? 10.343 -3.346 1.811 1.00 95.88 86 MET A N 1
ATOM 674 C CA . MET A 1 86 ? 10.887 -4.512 1.115 1.00 95.88 86 MET A CA 1
ATOM 675 C C . MET A 1 86 ? 10.484 -4.528 -0.361 1.00 95.88 86 MET A C 1
ATOM 677 O O . MET A 1 86 ? 11.321 -4.791 -1.228 1.00 95.88 86 MET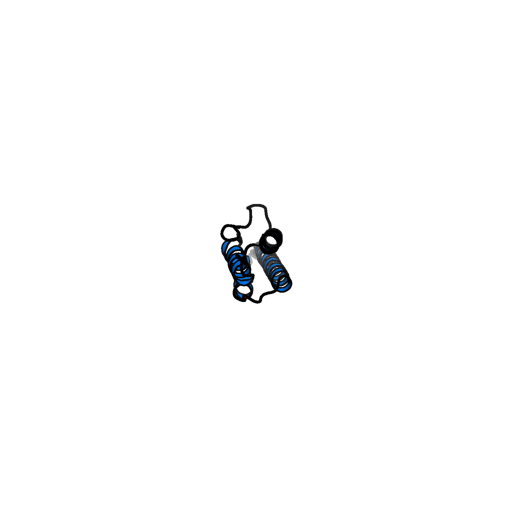 A O 1
ATOM 681 N N . ALA A 1 87 ? 9.221 -4.218 -0.665 1.00 96.00 87 ALA A N 1
ATOM 682 C CA . ALA A 1 87 ? 8.721 -4.201 -2.031 1.00 96.00 87 ALA A CA 1
ATOM 683 C C . ALA A 1 87 ? 9.443 -3.156 -2.890 1.00 96.00 87 ALA A C 1
ATOM 685 O O . ALA A 1 87 ? 9.921 -3.484 -3.979 1.00 96.00 87 ALA A O 1
ATOM 686 N N . MET A 1 88 ? 9.593 -1.935 -2.370 1.00 94.31 88 MET A N 1
ATOM 687 C CA . MET A 1 88 ? 10.325 -0.856 -3.034 1.00 94.31 88 MET A CA 1
ATOM 688 C C . MET A 1 88 ? 11.812 -1.170 -3.192 1.00 94.31 88 MET A C 1
ATOM 690 O O . MET A 1 88 ? 12.363 -0.969 -4.272 1.00 94.31 88 MET A O 1
ATOM 694 N N . SER A 1 89 ? 12.464 -1.703 -2.156 1.00 92.44 89 SER A N 1
ATOM 695 C CA . SER A 1 89 ? 13.891 -2.052 -2.219 1.00 92.44 89 SER A CA 1
ATOM 696 C C . SER A 1 89 ? 14.164 -3.108 -3.290 1.00 92.44 89 SER A C 1
ATOM 698 O O . SER A 1 89 ? 15.085 -2.961 -4.094 1.00 92.44 89 SER A O 1
ATOM 700 N N . ALA A 1 90 ? 13.317 -4.139 -3.355 1.00 90.00 90 ALA A N 1
ATOM 701 C CA . ALA A 1 90 ? 13.420 -5.173 -4.375 1.00 90.00 90 ALA A CA 1
ATOM 702 C C . ALA A 1 90 ? 13.172 -4.626 -5.791 1.00 90.00 90 ALA A C 1
ATOM 704 O O . ALA A 1 90 ? 13.795 -5.094 -6.745 1.00 90.00 90 ALA A O 1
ATOM 705 N N . GLU A 1 91 ? 12.279 -3.645 -5.943 1.00 89.44 91 GLU A N 1
ATOM 706 C CA . GLU A 1 91 ? 12.014 -3.020 -7.241 1.00 89.44 91 GLU A CA 1
ATOM 707 C C . GLU A 1 91 ? 13.170 -2.121 -7.697 1.00 89.44 91 GLU A C 1
ATOM 709 O O . GLU A 1 91 ? 13.606 -2.209 -8.846 1.00 89.44 91 GLU A O 1
ATOM 714 N N . ILE A 1 92 ? 13.758 -1.343 -6.786 1.00 87.94 92 ILE A N 1
ATOM 715 C CA . ILE A 1 92 ? 14.969 -0.557 -7.054 1.00 87.94 92 ILE A CA 1
ATOM 716 C C . ILE A 1 92 ? 16.113 -1.475 -7.506 1.00 87.94 92 ILE A C 1
ATOM 718 O O . ILE A 1 92 ? 16.781 -1.200 -8.505 1.00 87.94 92 ILE A O 1
ATOM 722 N N . GLU A 1 93 ? 16.330 -2.595 -6.812 1.00 86.19 93 GLU A N 1
ATOM 723 C CA . GLU A 1 93 ? 17.356 -3.570 -7.186 1.00 86.19 93 GLU A CA 1
ATOM 724 C C . GLU A 1 93 ? 17.096 -4.173 -8.576 1.00 86.19 93 GLU A C 1
ATOM 726 O O . GLU A 1 93 ? 18.024 -4.306 -9.381 1.00 86.19 93 GLU A O 1
ATOM 731 N N . ARG A 1 94 ? 15.836 -4.499 -8.890 1.00 86.62 94 ARG A N 1
ATOM 732 C CA . ARG A 1 94 ? 15.429 -5.035 -10.195 1.00 86.62 94 ARG A CA 1
ATOM 733 C C . ARG A 1 94 ? 15.721 -4.046 -11.323 1.00 86.62 94 ARG A C 1
ATOM 735 O O . ARG A 1 94 ? 16.320 -4.433 -12.329 1.00 86.62 94 ARG A O 1
ATOM 742 N N . VAL A 1 95 ? 15.337 -2.781 -11.147 1.00 82.44 95 VAL A N 1
ATOM 743 C CA . VAL A 1 95 ? 15.589 -1.703 -12.115 1.00 82.44 95 VAL A CA 1
ATOM 744 C C . VAL A 1 95 ? 17.090 -1.484 -12.306 1.00 82.44 95 VAL A C 1
ATOM 746 O O . VAL A 1 95 ? 17.554 -1.383 -13.443 1.00 82.44 95 VAL A O 1
ATOM 749 N N . ASN A 1 96 ? 17.870 -1.500 -11.222 1.00 83.69 96 ASN A N 1
ATOM 750 C CA . ASN A 1 96 ? 19.326 -1.379 -11.289 1.00 83.69 96 ASN A CA 1
ATOM 751 C C . ASN A 1 96 ? 19.957 -2.552 -12.058 1.00 83.69 96 ASN A C 1
ATOM 753 O O . ASN A 1 96 ? 20.736 -2.345 -12.985 1.00 83.69 96 ASN A O 1
ATOM 757 N N . LYS A 1 97 ? 19.586 -3.800 -11.759 1.00 79.00 97 LYS A N 1
ATOM 758 C CA . LYS A 1 97 ? 20.099 -4.982 -12.480 1.00 79.00 97 LYS A CA 1
ATOM 759 C C . LYS A 1 97 ? 19.792 -4.935 -13.982 1.00 79.00 97 LYS A C 1
ATOM 761 O O . LYS A 1 97 ? 20.644 -5.302 -14.798 1.00 79.00 97 LYS A O 1
ATOM 766 N N . PHE A 1 98 ? 18.608 -4.451 -14.353 1.00 68.62 98 PHE A N 1
ATOM 767 C CA . PHE A 1 98 ? 18.237 -4.242 -15.753 1.00 68.62 98 PHE A CA 1
ATOM 768 C C . PHE A 1 98 ? 19.041 -3.115 -16.419 1.00 68.62 98 PHE A C 1
ATOM 770 O O . PHE A 1 98 ? 19.461 -3.273 -17.566 1.00 68.62 98 PHE A O 1
ATOM 777 N N . SER A 1 99 ? 19.323 -2.014 -15.715 1.00 62.91 99 SER A N 1
ATOM 778 C CA . SER A 1 99 ? 20.087 -0.887 -16.270 1.00 62.91 99 SER A CA 1
ATOM 779 C C . SER A 1 99 ? 21.578 -1.205 -16.467 1.00 62.91 99 SER A C 1
ATOM 781 O O . SER A 1 99 ? 22.191 -0.717 -17.420 1.00 62.91 99 SER A O 1
ATOM 783 N N . PHE A 1 100 ? 22.157 -2.080 -15.638 1.00 59.00 100 PHE A N 1
ATOM 784 C CA . PHE A 1 100 ? 23.544 -2.540 -15.791 1.00 59.00 100 PHE A CA 1
ATOM 785 C C . PHE A 1 100 ? 23.728 -3.616 -16.874 1.00 59.00 100 PHE A C 1
ATOM 787 O O . PHE A 1 100 ? 24.798 -3.697 -17.479 1.00 59.00 100 PHE A O 1
ATOM 794 N N . SER A 1 101 ? 22.699 -4.411 -17.177 1.00 55.81 101 SER A N 1
ATOM 795 C CA . SER A 1 101 ? 22.809 -5.526 -18.135 1.00 55.81 101 SER A CA 1
ATOM 796 C C . SER A 1 101 ? 22.716 -5.103 -19.612 1.00 55.81 101 SER A C 1
ATOM 798 O O . SER A 1 101 ? 23.050 -5.890 -20.494 1.00 55.81 101 SER A O 1
ATOM 800 N N . GLY A 1 102 ? 22.330 -3.854 -19.907 1.00 50.22 102 GLY A N 1
ATOM 801 C CA . GLY A 1 102 ? 22.196 -3.322 -21.274 1.00 50.22 102 GLY A CA 1
ATOM 802 C C . GLY A 1 102 ? 23.492 -2.833 -21.943 1.00 50.22 102 GLY A C 1
ATOM 803 O O . GLY A 1 102 ? 23.451 -2.393 -23.088 1.00 50.22 102 GLY A O 1
ATOM 804 N N . ARG A 1 103 ? 24.650 -2.888 -21.267 1.00 53.75 103 ARG A N 1
ATOM 805 C CA . ARG A 1 103 ? 25.949 -2.443 -21.813 1.00 53.75 103 ARG A CA 1
ATOM 806 C C . ARG A 1 103 ? 26.986 -3.566 -21.811 1.00 53.75 103 ARG A C 1
ATOM 808 O O . ARG A 1 103 ? 27.977 -3.515 -21.092 1.00 53.75 103 ARG A O 1
ATOM 815 N N . LYS A 1 104 ? 26.792 -4.575 -22.657 1.00 50.91 104 LYS A N 1
ATOM 816 C CA . LYS A 1 104 ? 27.904 -5.395 -23.159 1.00 50.91 104 LYS A CA 1
ATOM 817 C C . LYS A 1 104 ? 27.900 -5.347 -24.681 1.00 50.91 104 LYS A C 1
ATOM 819 O O . LYS A 1 104 ? 27.395 -6.241 -25.346 1.00 50.91 104 LYS A O 1
ATOM 824 N N . SER A 1 105 ? 28.458 -4.271 -25.230 1.00 49.69 105 SER A N 1
ATOM 825 C CA . SER A 1 105 ? 28.922 -4.245 -26.614 1.00 49.69 105 SER A CA 1
ATOM 826 C C . SER A 1 105 ? 30.063 -5.254 -26.740 1.00 49.69 105 SER A C 1
ATOM 828 O O . SER A 1 105 ? 31.181 -5.000 -26.287 1.00 49.69 105 SER A O 1
ATOM 830 N N . ALA A 1 106 ? 29.770 -6.422 -27.305 1.00 49.72 106 ALA A N 1
ATOM 831 C CA . ALA A 1 106 ? 30.785 -7.369 -27.729 1.00 49.72 106 ALA A CA 1
ATOM 832 C C . ALA A 1 106 ? 31.560 -6.753 -28.905 1.00 49.72 106 ALA A C 1
ATOM 834 O O . ALA A 1 106 ? 31.141 -6.843 -30.054 1.00 49.72 106 ALA A O 1
ATOM 835 N N . SER A 1 107 ? 32.683 -6.095 -28.615 1.00 53.84 107 SER A N 1
ATOM 836 C CA . SER A 1 107 ? 33.699 -5.816 -29.629 1.00 53.84 107 SER A CA 1
ATOM 837 C C . SER A 1 107 ? 34.432 -7.124 -29.908 1.00 53.84 107 SER A C 1
ATOM 839 O O . SER A 1 107 ? 35.399 -7.462 -29.226 1.00 53.84 107 SER A O 1
ATOM 841 N N . ILE A 1 108 ? 33.929 -7.901 -30.868 1.00 56.75 108 ILE A N 1
ATOM 842 C CA . ILE A 1 108 ? 34.665 -9.033 -31.431 1.00 56.75 108 ILE A CA 1
ATOM 843 C C . ILE A 1 108 ? 35.802 -8.427 -32.257 1.00 56.75 108 ILE A C 1
ATOM 845 O O . ILE A 1 108 ? 35.575 -7.882 -33.335 1.00 56.75 108 ILE A O 1
ATOM 849 N N . TYR A 1 109 ? 37.025 -8.478 -31.729 1.00 48.44 109 TYR A N 1
ATOM 850 C CA . TYR A 1 109 ? 38.223 -8.200 -32.512 1.00 48.44 109 TYR A CA 1
ATOM 851 C C . TYR A 1 109 ? 38.339 -9.282 -33.591 1.00 48.44 109 TYR A C 1
ATOM 853 O O . TYR A 1 109 ? 38.521 -10.460 -33.286 1.00 48.44 109 TYR A O 1
ATOM 861 N N . ILE A 1 110 ? 38.192 -8.879 -34.853 1.00 46.34 110 ILE A N 1
ATOM 862 C CA . ILE A 1 110 ? 38.458 -9.728 -36.014 1.00 46.34 110 ILE A CA 1
ATOM 863 C C . ILE A 1 110 ? 39.974 -9.948 -36.066 1.00 46.34 110 ILE A C 1
ATOM 865 O O . ILE A 1 110 ? 40.710 -9.083 -36.534 1.00 46.34 110 ILE A O 1
ATOM 869 N N . ASN A 1 111 ? 40.448 -11.096 -35.581 1.00 50.84 111 ASN A N 1
ATOM 870 C CA . ASN A 1 111 ? 41.773 -11.587 -35.946 1.00 50.84 111 ASN A CA 1
ATOM 871 C C . ASN A 1 111 ? 41.675 -12.175 -37.352 1.00 50.84 111 ASN A C 1
ATOM 873 O O . ASN A 1 111 ? 41.159 -13.273 -37.545 1.00 50.84 111 ASN A O 1
ATOM 877 N N . ARG A 1 112 ? 42.152 -11.411 -38.335 1.00 45.41 112 ARG A N 1
ATOM 878 C CA . ARG A 1 112 ? 42.429 -11.900 -39.683 1.00 45.41 112 ARG A CA 1
ATOM 879 C C . ARG A 1 112 ? 43.852 -12.472 -39.693 1.00 45.41 112 ARG A C 1
ATOM 881 O O . ARG A 1 112 ? 44.793 -11.744 -39.980 1.00 45.41 112 ARG A O 1
ATOM 888 N N . GLY A 1 113 ? 43.986 -13.740 -39.314 1.00 49.75 113 GLY A N 1
ATOM 889 C CA . GLY A 1 113 ? 44.951 -14.657 -39.937 1.00 49.75 113 GLY A CA 1
ATOM 890 C C . GLY A 1 113 ? 44.179 -15.436 -41.007 1.00 49.75 113 GLY A C 1
ATOM 891 O O . GLY A 1 113 ? 42.970 -15.607 -40.864 1.00 49.75 113 GLY A O 1
ATOM 892 N N . ASP A 1 114 ? 44.710 -15.853 -42.140 1.00 53.47 114 ASP A N 1
ATOM 893 C CA . ASP A 1 114 ? 46.049 -15.860 -42.722 1.00 53.47 114 ASP A CA 1
ATOM 894 C C . ASP A 1 114 ? 45.837 -15.735 -44.249 1.00 53.47 114 ASP A C 1
ATOM 896 O O . ASP A 1 114 ? 44.685 -15.722 -44.679 1.00 53.47 114 ASP A O 1
ATOM 900 N N . ASP A 1 115 ? 46.892 -15.584 -45.055 1.00 47.31 115 ASP A N 1
ATOM 901 C CA . ASP A 1 115 ? 47.037 -16.281 -46.352 1.00 47.31 115 ASP A CA 1
ATOM 902 C C . ASP A 1 115 ? 48.342 -15.845 -47.059 1.00 47.31 115 ASP A C 1
ATOM 904 O O . ASP A 1 115 ? 48.408 -14.764 -47.643 1.00 47.31 115 ASP A O 1
ATOM 908 N N . VAL A 1 116 ? 49.324 -16.760 -46.986 1.00 47.25 116 VAL A N 1
ATOM 909 C CA . VAL A 1 116 ? 50.451 -17.069 -47.907 1.00 47.25 116 VAL A CA 1
ATOM 910 C C . VAL A 1 116 ? 51.538 -16.019 -48.159 1.00 47.25 116 VAL A C 1
ATOM 912 O O . VAL A 1 116 ? 51.305 -15.031 -48.886 1.00 47.25 116 VAL A O 1
#

Organism: Paramuricea clavata (NCBI:txid317549)

Foldseek 3Di:
DLQPAAADPPHDLLSSLVVLVVVLVVVQVVLVPPPDPPRCDNLVSLLSSLNSSLPRYPDVQLSVQCVVQSVDSPRDSVNNNVSSVVSVVVVVVVVVVVVVVPDDPPPPDDPDDDDD

Radius of gyration: 23.41 Å; chains: 1; bounding box: 75×29×68 Å

Secondary structure (DSSP, 8-state):
-GGG----TT--HHHHHHHHHHHHHHHHHHHHHT-SS----HHHHHHHHHHHHHHH-S-HHHHHHHHHHHT-TT--HHHHHHHHHHHHHHHHHHHHHHHHHT--------------